Protein AF-A0A2A3YQC3-F1 (afdb_monomer_lite)

Organism: Brevibacterium aurantiacum (NCBI:txid273384)

Radius of gyration: 40.82 Å; chains: 1; bounding box: 59×68×129 Å

Foldseek 3Di:
DVVLCQQLQHDPVVVVVCVVVCLQVPWDQDPVRDIDGDPVSCVSSVRDGHDNDDDPPDDDDDDDPDDDPDDPPPVVVVVVVVVVVVVVVVVVVVVVVVVVVVVVVVVVVVVVVVVVVVVVVVVDVVVPPPVVVVVVPPPDDDDDDDDDDDDDDDDDDDDDDDDDDDDDDDDDDD

pLDDT: mean 70.9, std 18.94, range [37.84, 98.06]

Sequence (174 aa):
MQQAARECGVSPATIRRRLKDGSLPNAVQGARGAWTIPVTDLIAAGLNPGQPSPPDHGQGVVTDLTHAENDHGRDYGQRSSSQVKALHDLEQKLLTEQREVEHLRTHVSTLQNNLDDVRTAMRMLEAGPRDRADRSGSDVTEHVDHNGMTVDKPARSESAAGGSFLRRLFRRSK

Secondary structure (DSSP, 8-state):
-HHHHHHTT--HHHHHHHHHTT--TT-EE-TTS-EE--HHHHHHTT--TT-PPPP-----------S--SSSHHHHHHHHHHHHHHHHHHHHHHHHHHHHHHHHHHHHHHHHHHHHHHHHHHHHHHT-TTTTTGGGSS------------------------------------

Structure (mmCIF, N/CA/C/O backbone):
data_AF-A0A2A3YQC3-F1
#
_entry.id   AF-A0A2A3YQC3-F1
#
loop_
_atom_site.group_PDB
_atom_site.id
_atom_site.type_symbol
_atom_site.label_atom_id
_atom_site.label_alt_id
_atom_site.label_comp_id
_atom_site.label_asym_id
_atom_site.label_entity_id
_atom_site.label_seq_id
_atom_site.pdbx_PDB_ins_code
_atom_site.Cartn_x
_atom_site.Cartn_y
_atom_site.Cartn_z
_atom_site.occupancy
_atom_site.B_iso_or_equiv
_atom_site.auth_seq_id
_atom_site.auth_comp_id
_atom_site.auth_asym_id
_atom_site.auth_atom_id
_atom_site.pdbx_PDB_model_num
ATOM 1 N N . MET A 1 1 ? -22.685 -13.769 19.450 1.00 72.38 1 MET A N 1
ATOM 2 C CA . MET A 1 1 ? -23.209 -12.647 20.269 1.00 72.38 1 MET A CA 1
ATOM 3 C C . MET A 1 1 ? -22.209 -12.217 21.331 1.00 72.38 1 MET A C 1
ATOM 5 O O . MET A 1 1 ? -21.836 -11.057 21.321 1.00 72.38 1 MET A O 1
ATOM 9 N N . GLN A 1 2 ? -21.765 -13.109 22.231 1.00 76.38 2 GLN A N 1
ATOM 10 C CA . GLN A 1 2 ? -20.805 -12.737 23.286 1.00 76.38 2 GLN A CA 1
ATOM 11 C C . GLN A 1 2 ? -19.477 -12.212 22.725 1.00 76.38 2 GLN A C 1
ATOM 13 O O . GLN A 1 2 ? -18.926 -11.268 23.269 1.00 76.38 2 GLN A O 1
ATOM 18 N N . GLN A 1 3 ? -18.995 -12.793 21.626 1.00 75.75 3 GLN A N 1
ATOM 19 C CA . GLN A 1 3 ? -17.785 -12.330 20.951 1.00 75.75 3 GLN A CA 1
ATOM 20 C C . GLN A 1 3 ? -17.935 -10.895 20.419 1.00 75.75 3 GLN A C 1
ATOM 22 O O . GLN A 1 3 ? -17.195 -10.020 20.844 1.00 75.75 3 GLN A O 1
ATOM 27 N N . ALA A 1 4 ? -18.969 -10.623 19.617 1.00 76.62 4 ALA A N 1
ATOM 28 C CA . ALA A 1 4 ? -19.273 -9.272 19.133 1.00 76.62 4 ALA A CA 1
ATOM 29 C C . ALA A 1 4 ? -19.461 -8.244 20.270 1.00 76.62 4 ALA A C 1
ATOM 31 O O . ALA A 1 4 ? -19.007 -7.112 20.174 1.00 76.62 4 ALA A O 1
ATOM 32 N N . ALA A 1 5 ? -20.098 -8.646 21.375 1.00 77.56 5 ALA A N 1
ATOM 33 C CA . ALA A 1 5 ? -20.254 -7.807 22.563 1.00 77.56 5 ALA A CA 1
ATOM 34 C C . ALA A 1 5 ? -18.894 -7.409 23.170 1.00 77.56 5 ALA A C 1
ATOM 36 O O . ALA A 1 5 ? -18.665 -6.237 23.456 1.00 77.56 5 ALA A O 1
ATOM 37 N N . ARG A 1 6 ? -17.969 -8.371 23.299 1.00 72.88 6 ARG A N 1
ATOM 38 C CA . ARG A 1 6 ? -16.602 -8.131 23.789 1.00 72.88 6 ARG A CA 1
ATOM 39 C C . ARG A 1 6 ? -15.803 -7.243 22.839 1.00 72.88 6 ARG A C 1
ATOM 41 O O . ARG A 1 6 ? -15.145 -6.319 23.295 1.00 72.88 6 ARG A O 1
ATOM 48 N N . GLU A 1 7 ? -15.882 -7.507 21.539 1.00 72.12 7 GLU A N 1
ATOM 49 C CA . GLU A 1 7 ? -15.137 -6.761 20.519 1.00 72.12 7 GLU A CA 1
ATOM 50 C C . GLU A 1 7 ? -15.586 -5.297 20.426 1.00 72.12 7 GLU A C 1
ATOM 52 O O . GLU A 1 7 ? -14.754 -4.415 20.226 1.00 72.12 7 GLU A O 1
ATOM 57 N N . CYS A 1 8 ? -16.880 -5.029 20.612 1.00 72.94 8 CYS A N 1
ATOM 58 C CA . CYS A 1 8 ? -17.451 -3.682 20.581 1.00 72.94 8 CYS A CA 1
ATOM 59 C C . CYS A 1 8 ? -17.515 -2.985 21.952 1.00 72.94 8 CYS A C 1
ATOM 61 O O . CYS A 1 8 ? -18.003 -1.860 22.016 1.00 72.94 8 CYS A O 1
ATOM 63 N N . GLY A 1 9 ? -17.117 -3.648 23.045 1.00 70.56 9 GLY A N 1
ATOM 64 C CA . GLY A 1 9 ? -17.207 -3.084 24.399 1.00 70.56 9 GLY A CA 1
ATOM 65 C C . GLY A 1 9 ? -18.636 -2.865 24.922 1.00 70.56 9 GLY A C 1
ATOM 66 O O . GLY A 1 9 ? -18.838 -2.095 25.852 1.00 70.56 9 GLY A O 1
ATOM 67 N N . VAL A 1 10 ? -19.646 -3.524 24.346 1.00 79.38 10 VAL A N 1
ATOM 68 C CA . VAL A 1 10 ? -21.060 -3.353 24.733 1.00 79.38 10 VAL A CA 1
ATOM 69 C C . VAL A 1 10 ? -21.622 -4.608 25.391 1.00 79.38 10 VAL A C 1
ATOM 71 O O . VAL A 1 10 ? -21.158 -5.720 25.151 1.00 79.38 10 VAL A O 1
ATOM 74 N N . SER A 1 11 ? -22.683 -4.468 26.189 1.00 79.69 11 SER A N 1
ATOM 75 C CA . SER A 1 11 ? -23.340 -5.633 26.787 1.00 79.69 11 SER A CA 1
ATOM 76 C C . SER A 1 11 ? -24.017 -6.520 25.720 1.00 79.69 11 SER A C 1
ATOM 78 O O . SER A 1 11 ? -24.539 -6.022 24.712 1.00 79.69 11 SER A O 1
ATOM 80 N N . PRO A 1 12 ? -24.110 -7.848 25.937 1.00 80.25 12 PRO A N 1
ATOM 81 C CA . PRO A 1 12 ? -24.866 -8.740 25.054 1.00 80.25 12 PRO A CA 1
ATOM 82 C C . PRO A 1 12 ? -26.346 -8.345 24.899 1.00 80.25 12 PRO A C 1
ATOM 84 O O . PRO A 1 12 ? -26.961 -8.651 23.876 1.00 80.25 12 PRO A O 1
ATOM 87 N N . ALA A 1 13 ? -26.920 -7.653 25.892 1.00 79.62 13 ALA A N 1
ATOM 88 C CA . ALA A 1 13 ? -28.278 -7.117 25.835 1.00 79.62 13 ALA A CA 1
ATOM 89 C C . ALA A 1 13 ? -28.407 -5.982 24.806 1.00 79.62 13 ALA A C 1
ATOM 91 O O . ALA A 1 13 ? -29.384 -5.954 24.060 1.00 79.62 13 ALA A O 1
ATOM 92 N N . THR A 1 14 ? -27.401 -5.109 24.695 1.00 83.06 14 THR A N 1
ATOM 93 C CA . THR A 1 14 ? -27.349 -4.053 23.672 1.00 83.06 14 THR A CA 1
ATOM 94 C C . THR A 1 14 ? -27.307 -4.642 22.265 1.00 83.06 14 THR A C 1
ATOM 96 O O . THR A 1 14 ? -28.068 -4.210 21.400 1.00 83.06 14 THR A O 1
ATOM 99 N N . ILE A 1 15 ? -26.492 -5.680 22.043 1.00 83.00 15 ILE A N 1
ATOM 100 C CA . ILE A 1 15 ? -26.456 -6.402 20.761 1.00 83.00 15 ILE A CA 1
ATOM 101 C C . ILE A 1 15 ? -27.824 -7.028 20.450 1.00 83.00 15 ILE A C 1
ATOM 103 O O . ILE A 1 15 ? -28.312 -6.937 19.328 1.00 83.00 15 ILE A O 1
ATOM 107 N N . ARG A 1 16 ? -28.483 -7.624 21.452 1.00 83.12 16 ARG A N 1
ATOM 108 C CA . ARG A 1 16 ? -29.815 -8.230 21.293 1.00 83.12 16 ARG A CA 1
ATOM 109 C C . ARG A 1 16 ? -30.898 -7.200 20.975 1.00 83.12 16 ARG A C 1
ATOM 111 O O . ARG A 1 16 ? -31.782 -7.501 20.181 1.00 83.12 16 ARG A O 1
ATOM 118 N N . ARG A 1 17 ? -30.832 -6.009 21.577 1.00 82.19 17 ARG A N 1
ATOM 119 C CA . ARG A 1 17 ? -31.736 -4.891 21.279 1.00 82.19 17 ARG A CA 1
ATOM 120 C C . ARG A 1 17 ? -31.588 -4.463 19.819 1.00 82.19 17 ARG A C 1
ATOM 122 O O . ARG A 1 17 ? -32.562 -4.512 19.088 1.00 82.19 17 ARG A O 1
ATOM 129 N N . ARG A 1 18 ? -30.357 -4.223 19.359 1.00 81.19 18 ARG A N 1
ATOM 130 C CA . ARG A 1 18 ? -30.082 -3.827 17.965 1.00 81.19 18 ARG A CA 1
ATOM 131 C C . ARG A 1 18 ? -30.480 -4.877 16.930 1.00 81.19 18 ARG A C 1
ATOM 133 O O . ARG A 1 18 ? -30.853 -4.526 15.817 1.00 81.19 18 ARG A O 1
ATOM 140 N N . LEU A 1 19 ? -30.427 -6.153 17.307 1.00 83.06 19 LEU A N 1
ATOM 141 C CA . LEU A 1 19 ? -30.911 -7.245 16.468 1.00 83.06 19 LEU A CA 1
ATOM 142 C C . LEU A 1 19 ? -32.444 -7.240 16.340 1.00 83.06 19 LEU A C 1
ATOM 144 O O . LEU A 1 19 ? -32.961 -7.513 15.264 1.00 83.06 19 LEU A O 1
ATOM 148 N N . LYS A 1 20 ? -33.171 -6.879 17.408 1.00 81.38 20 LYS A N 1
ATOM 149 C CA . LYS A 1 20 ? -34.629 -6.662 17.357 1.00 81.38 20 LYS A CA 1
ATOM 150 C C . LYS A 1 20 ? -35.004 -5.401 16.582 1.00 81.38 20 LYS A C 1
ATOM 152 O O . LYS A 1 20 ? -36.006 -5.411 15.881 1.00 81.38 20 LYS A O 1
ATOM 157 N N . ASP A 1 21 ? -34.183 -4.361 16.682 1.00 80.88 21 ASP A N 1
ATOM 158 C CA . ASP A 1 21 ? -34.375 -3.093 15.970 1.00 80.88 21 ASP A CA 1
ATOM 159 C C . ASP A 1 21 ? -34.065 -3.213 14.459 1.00 80.88 21 ASP A C 1
ATOM 161 O O . ASP A 1 21 ? -34.208 -2.244 13.721 1.00 80.88 21 ASP A O 1
ATOM 165 N N . GLY A 1 22 ? -33.620 -4.386 13.985 1.00 77.88 22 GLY A N 1
ATOM 166 C CA . GLY A 1 22 ? -33.319 -4.643 12.572 1.00 77.88 22 GLY A CA 1
ATOM 167 C C . GLY A 1 22 ? -32.002 -4.036 12.081 1.00 77.88 22 GLY A C 1
ATOM 168 O O . GLY A 1 22 ? -31.714 -4.064 10.891 1.00 77.88 22 GLY A O 1
ATOM 169 N N . SER A 1 23 ? -31.167 -3.524 12.987 1.00 78.00 23 SER A N 1
ATOM 170 C CA . SER A 1 23 ? -29.907 -2.852 12.649 1.00 78.00 23 SER A CA 1
ATOM 171 C C . SER A 1 23 ? -28.770 -3.813 12.253 1.00 78.00 23 SER A C 1
ATOM 173 O O . SER A 1 23 ? -27.666 -3.351 11.973 1.00 78.00 23 SER A O 1
ATOM 175 N N . LEU A 1 24 ? -29.005 -5.131 12.266 1.00 79.25 24 LEU A N 1
ATOM 176 C CA . LEU A 1 24 ? -28.029 -6.188 11.960 1.00 79.25 24 LEU A CA 1
ATOM 177 C C . LEU A 1 24 ? -28.645 -7.200 10.967 1.00 79.25 24 LEU A C 1
ATOM 179 O O . LEU A 1 24 ? -29.015 -8.306 11.374 1.00 79.25 24 LEU A O 1
ATOM 183 N N . PRO A 1 25 ? -28.840 -6.817 9.692 1.00 73.81 25 PRO A N 1
ATOM 184 C CA . PRO A 1 25 ? -29.602 -7.608 8.722 1.00 73.81 25 PRO A CA 1
ATOM 185 C C . PRO A 1 25 ? -28.923 -8.923 8.307 1.00 73.81 25 PRO A C 1
ATOM 187 O O . PRO A 1 25 ? -29.613 -9.864 7.928 1.00 73.81 25 PRO A O 1
ATOM 190 N N . ASN A 1 26 ? -27.596 -9.025 8.412 1.00 79.69 26 ASN A N 1
ATOM 191 C CA . ASN A 1 26 ? -26.815 -10.211 8.049 1.00 79.69 26 ASN A CA 1
ATOM 192 C C . ASN A 1 26 ? -26.438 -11.065 9.273 1.00 79.69 26 ASN A C 1
ATOM 194 O O . ASN A 1 26 ? -25.570 -11.939 9.188 1.00 79.69 26 ASN A O 1
ATOM 198 N N . ALA A 1 27 ? -27.055 -10.822 10.433 1.00 81.94 27 ALA A N 1
ATOM 199 C CA . ALA A 1 27 ? -26.841 -11.639 11.618 1.00 81.94 27 ALA A CA 1
ATOM 200 C C . ALA A 1 27 ? -27.530 -13.004 11.469 1.00 81.94 27 ALA A C 1
ATOM 202 O O . ALA A 1 27 ? -28.751 -13.095 11.352 1.00 81.94 27 ALA A O 1
ATOM 203 N N . VAL A 1 28 ? -26.747 -14.082 11.542 1.00 79.50 28 VAL A N 1
ATOM 204 C CA . VAL A 1 28 ? -27.246 -15.456 11.386 1.00 79.50 28 VAL A CA 1
ATOM 205 C C . VAL A 1 28 ? -27.191 -16.191 12.720 1.00 79.50 28 VAL A C 1
ATOM 207 O O . VAL A 1 28 ? -26.185 -16.156 13.433 1.00 79.50 28 VAL A O 1
ATOM 210 N N . GLN A 1 29 ? -28.269 -16.896 13.063 1.00 82.88 29 GLN A N 1
ATOM 211 C CA . GLN A 1 29 ? -28.290 -17.806 14.204 1.00 82.88 29 GLN A CA 1
ATOM 212 C C . GLN A 1 29 ? -27.742 -19.176 13.781 1.00 82.88 29 GLN A C 1
ATOM 214 O O . GLN A 1 29 ? -28.327 -19.867 12.954 1.00 82.88 29 GLN A O 1
ATOM 219 N N . GLY A 1 30 ? -26.601 -19.572 14.342 1.00 79.81 30 GLY A N 1
ATOM 220 C CA . GLY A 1 30 ? -26.001 -20.882 14.107 1.00 79.81 30 GLY A CA 1
ATOM 221 C C . GLY A 1 30 ? -26.712 -22.019 14.852 1.00 79.81 30 GLY A C 1
ATOM 222 O O . GLY A 1 30 ? -27.531 -21.800 15.746 1.00 79.81 30 GLY A O 1
ATOM 223 N N . ALA A 1 31 ? -26.312 -23.255 14.543 1.00 64.50 31 ALA A N 1
ATOM 224 C CA . ALA A 1 31 ? -26.969 -24.504 14.957 1.00 64.50 31 ALA A CA 1
ATOM 225 C C . ALA A 1 31 ? -27.094 -24.758 16.479 1.00 64.50 31 ALA A C 1
ATOM 227 O O . ALA A 1 31 ? -27.814 -25.658 16.893 1.00 64.50 31 ALA A O 1
ATOM 228 N N . ARG A 1 32 ? -26.410 -23.982 17.331 1.00 70.88 32 ARG A N 1
ATOM 229 C CA . ARG A 1 32 ? -26.493 -24.074 18.807 1.00 70.88 32 ARG A CA 1
ATOM 230 C C . ARG A 1 32 ? -27.127 -22.840 19.458 1.00 70.88 32 ARG A C 1
ATOM 232 O O . ARG A 1 32 ? -26.890 -22.564 20.629 1.00 70.88 32 ARG A O 1
ATOM 239 N N . GLY A 1 33 ? -27.854 -22.033 18.685 1.00 71.00 33 GLY A N 1
ATOM 240 C CA . GLY A 1 33 ? -28.389 -20.750 19.149 1.00 71.00 33 GLY A CA 1
ATOM 241 C C . GLY A 1 33 ? -27.327 -19.653 19.303 1.00 71.00 33 GLY A C 1
ATOM 242 O O . GLY A 1 33 ? -27.612 -18.577 19.832 1.00 71.00 33 GLY A O 1
ATOM 243 N N . ALA A 1 34 ? -26.103 -19.901 18.830 1.00 77.19 34 ALA A N 1
ATOM 244 C CA . ALA A 1 34 ? -25.029 -18.921 18.802 1.00 77.19 34 ALA A CA 1
ATOM 245 C C . ALA A 1 34 ? -25.222 -17.971 17.613 1.00 77.19 34 ALA A C 1
ATOM 247 O O . ALA A 1 34 ? -25.206 -18.398 16.465 1.00 77.19 34 ALA A O 1
ATOM 248 N N . TRP A 1 35 ? -25.392 -16.680 17.888 1.00 80.06 35 TRP A N 1
ATOM 249 C CA . TRP A 1 35 ? -25.471 -15.662 16.839 1.00 80.06 35 TRP A CA 1
ATOM 250 C C . TRP A 1 35 ? -24.088 -15.330 16.286 1.00 80.06 35 TRP A C 1
ATOM 252 O O . TRP A 1 35 ? -23.224 -14.876 17.048 1.00 80.06 35 TRP A O 1
ATOM 262 N N . THR A 1 36 ? -23.926 -15.483 14.980 1.00 83.44 36 THR A N 1
ATOM 263 C CA . THR A 1 36 ? -22.787 -14.999 14.203 1.00 83.44 36 THR A CA 1
ATOM 264 C C . THR A 1 36 ? -23.178 -13.654 13.609 1.00 83.44 36 THR A C 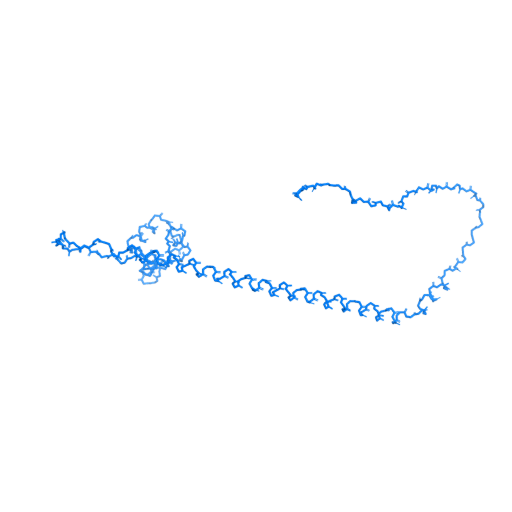1
ATOM 266 O O . THR A 1 36 ? -24.128 -13.566 12.836 1.00 83.44 36 THR A O 1
ATOM 269 N N . ILE A 1 37 ? -22.485 -12.596 14.025 1.00 84.19 37 ILE A N 1
ATOM 270 C CA . ILE A 1 37 ? -22.769 -11.225 13.593 1.00 84.19 37 ILE A CA 1
ATOM 271 C C . ILE A 1 37 ? -21.526 -10.735 12.848 1.00 84.19 37 ILE A C 1
ATOM 273 O O . ILE A 1 37 ? -20.464 -10.682 13.473 1.00 84.19 37 ILE A O 1
ATOM 277 N N . PRO A 1 38 ? -21.623 -10.424 11.545 1.00 82.00 38 PRO A N 1
ATOM 278 C CA . PRO A 1 38 ? -20.502 -9.903 10.775 1.00 82.00 38 PRO A CA 1
ATOM 279 C C . PRO A 1 38 ? -20.007 -8.554 11.306 1.00 82.00 38 PRO A C 1
ATOM 281 O O . PRO A 1 38 ? -20.794 -7.715 11.741 1.00 82.00 38 PRO A O 1
ATOM 284 N N . VAL A 1 39 ? -18.699 -8.315 11.204 1.00 78.19 39 VAL A N 1
ATOM 285 C CA . VAL A 1 39 ? -18.067 -7.040 11.594 1.00 78.19 39 VAL A CA 1
ATOM 286 C C . VAL A 1 39 ? -18.659 -5.859 10.813 1.00 78.19 39 VAL A C 1
ATOM 288 O O . VAL A 1 39 ? -18.849 -4.782 11.371 1.00 78.19 39 VAL A O 1
ATOM 291 N N . THR A 1 40 ? -19.028 -6.075 9.549 1.00 80.31 40 THR A N 1
ATOM 292 C CA . THR A 1 40 ? -19.685 -5.077 8.690 1.00 80.31 40 THR A CA 1
ATOM 293 C C . THR A 1 40 ? -20.996 -4.571 9.278 1.00 80.31 40 THR A C 1
ATOM 295 O O . THR A 1 40 ? -21.257 -3.373 9.247 1.00 80.31 40 THR A O 1
ATOM 298 N N . ASP A 1 41 ? -21.791 -5.464 9.864 1.00 80.31 41 ASP A N 1
ATOM 299 C CA . ASP A 1 41 ? -23.074 -5.120 10.473 1.00 80.31 41 ASP A CA 1
ATOM 300 C C . ASP A 1 41 ? -22.879 -4.384 11.798 1.00 80.31 41 ASP A C 1
ATOM 302 O O . ASP A 1 41 ? -23.626 -3.462 12.114 1.00 80.31 41 ASP A O 1
ATOM 306 N N . LEU A 1 42 ? -21.843 -4.748 12.560 1.00 80.81 42 LEU A N 1
ATOM 307 C CA . LEU A 1 42 ? -21.476 -4.025 13.778 1.00 80.81 42 LEU A CA 1
ATOM 308 C C . LEU A 1 42 ? -21.125 -2.570 13.446 1.00 80.81 42 LEU A C 1
ATOM 310 O O . LEU A 1 42 ? -21.677 -1.664 14.067 1.00 80.81 42 LEU A O 1
ATOM 314 N N . ILE A 1 43 ? -20.301 -2.350 12.417 1.00 80.06 43 ILE A N 1
ATOM 315 C CA . ILE A 1 43 ? -19.934 -1.009 11.940 1.00 80.06 43 ILE A CA 1
ATOM 316 C C . ILE A 1 43 ? -21.153 -0.266 11.383 1.00 80.06 43 ILE A C 1
ATOM 318 O O . ILE A 1 43 ? -21.354 0.899 11.718 1.00 80.06 43 ILE A O 1
ATOM 322 N N . ALA A 1 44 ? -21.999 -0.929 10.588 1.00 77.69 44 ALA A N 1
ATOM 323 C CA . ALA A 1 44 ? -23.217 -0.331 10.035 1.00 77.69 44 ALA A CA 1
ATOM 324 C C . ALA A 1 44 ? -24.202 0.102 11.131 1.00 77.69 44 ALA A C 1
ATOM 326 O O . ALA A 1 44 ? -24.841 1.145 11.021 1.00 77.69 44 ALA A O 1
ATOM 327 N N . ALA A 1 45 ? -24.275 -0.653 12.229 1.00 73.69 45 ALA A N 1
ATOM 328 C CA . ALA A 1 45 ? -25.038 -0.270 13.408 1.00 73.69 45 ALA A CA 1
ATOM 329 C C . ALA A 1 45 ? -24.383 0.885 14.195 1.00 73.69 45 ALA A C 1
ATOM 331 O O . ALA A 1 45 ? -24.976 1.396 15.144 1.00 73.69 45 ALA A O 1
ATOM 332 N N . GLY A 1 46 ? -23.154 1.290 13.872 1.00 75.62 46 GLY A N 1
ATOM 333 C CA . GLY A 1 46 ? -22.382 2.275 14.630 1.00 75.62 46 GLY A CA 1
ATOM 334 C C . GLY A 1 46 ? -21.767 1.708 15.913 1.00 75.62 46 GLY A C 1
ATOM 335 O O . GLY A 1 46 ? -21.561 2.442 16.876 1.00 75.62 46 GLY A O 1
ATOM 336 N N . LEU A 1 47 ? -21.536 0.393 15.975 1.00 78.44 47 LEU A N 1
ATOM 337 C CA . LEU A 1 47 ? -20.653 -0.220 16.968 1.00 78.44 47 LEU A CA 1
ATOM 338 C C . LEU A 1 47 ? -19.232 -0.220 16.418 1.00 78.44 47 LEU A C 1
ATOM 340 O O . LEU A 1 47 ? -19.028 -0.466 15.233 1.00 78.44 47 LEU A O 1
ATOM 344 N N . ASN A 1 48 ? -18.252 0.018 17.285 1.00 73.75 48 ASN A N 1
ATOM 345 C CA . ASN A 1 48 ? -16.858 0.116 16.874 1.00 73.75 48 ASN A CA 1
ATOM 346 C C . ASN A 1 48 ? -16.059 -1.093 17.399 1.00 73.75 48 ASN A C 1
ATOM 348 O O . ASN A 1 48 ? -15.527 -1.039 18.510 1.00 73.75 48 ASN A O 1
ATOM 352 N N . PRO A 1 49 ? -16.035 -2.223 16.665 1.00 67.50 49 PRO A N 1
ATOM 353 C CA . PRO A 1 49 ? -15.248 -3.387 17.053 1.00 67.50 49 PRO A CA 1
ATOM 354 C C . PRO A 1 49 ? -13.753 -3.038 17.037 1.00 67.50 49 PRO A C 1
ATOM 356 O O . PRO A 1 49 ? -13.235 -2.563 16.031 1.00 67.50 49 PRO 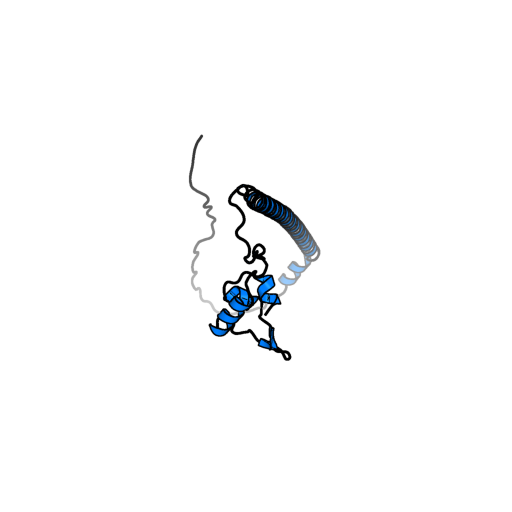A O 1
ATOM 359 N N . GLY A 1 50 ? -13.059 -3.254 18.157 1.00 64.00 50 GLY A N 1
ATOM 360 C CA . GLY A 1 50 ? -11.625 -2.960 18.306 1.00 64.00 50 GLY A CA 1
ATOM 361 C C . GLY A 1 50 ? -11.289 -1.829 19.283 1.00 64.00 50 GLY A C 1
ATOM 362 O O . GLY A 1 50 ? -10.119 -1.651 19.621 1.00 64.00 50 GLY A O 1
ATOM 363 N N . GLN A 1 51 ? -12.288 -1.109 19.802 1.00 60.28 51 GLN A N 1
ATOM 364 C CA . GLN A 1 51 ? -12.133 -0.303 21.014 1.00 60.28 51 GLN A CA 1
ATOM 365 C C . GLN A 1 51 ? -12.881 -0.982 22.167 1.00 60.28 51 GLN A C 1
ATOM 367 O O . GLN A 1 51 ? -14.071 -0.719 22.346 1.00 60.28 51 GLN A O 1
ATOM 372 N N . PRO A 1 52 ? -12.235 -1.866 22.952 1.00 56.19 52 PRO A N 1
ATOM 373 C CA . PRO A 1 52 ? -12.855 -2.341 24.179 1.00 56.19 52 PRO A CA 1
ATOM 374 C C . PRO A 1 52 ? -13.117 -1.126 25.074 1.00 56.19 52 PRO A C 1
ATOM 376 O O . PRO A 1 52 ? -12.197 -0.372 25.397 1.00 56.19 52 PRO A O 1
ATOM 379 N N . SER A 1 53 ? -14.381 -0.904 25.435 1.00 52.88 53 SER A N 1
ATOM 380 C CA . SER A 1 53 ? -14.733 0.061 26.473 1.00 52.88 53 SER A CA 1
ATOM 381 C C . SER A 1 53 ? -14.000 -0.308 27.774 1.00 52.88 53 SER A C 1
ATOM 383 O O . SER A 1 53 ? -13.789 -1.502 28.020 1.00 52.88 53 SER A O 1
ATOM 385 N N . PRO A 1 54 ? -13.595 0.678 28.600 1.00 52.81 54 PRO A N 1
ATOM 386 C CA . PRO A 1 54 ? -13.014 0.410 29.914 1.00 52.81 54 PRO A CA 1
ATOM 387 C C . PRO A 1 54 ? -13.915 -0.552 30.706 1.00 52.81 54 PRO A C 1
ATOM 389 O O . PRO A 1 54 ? -15.138 -0.469 30.559 1.00 52.81 54 PRO A O 1
ATOM 392 N N . PRO A 1 55 ? -13.353 -1.484 31.497 1.00 53.97 55 PRO A N 1
ATOM 393 C CA . PRO A 1 55 ? -14.142 -2.488 32.199 1.00 53.97 55 PRO A CA 1
ATOM 394 C C . PRO A 1 55 ? -15.197 -1.824 33.091 1.00 53.97 55 PRO A C 1
ATOM 396 O O . PRO A 1 55 ? -14.881 -1.030 33.973 1.00 53.97 55 PRO A O 1
ATOM 399 N N . ASP A 1 56 ? -16.459 -2.163 32.835 1.00 48.72 56 ASP A N 1
ATOM 400 C CA . ASP A 1 56 ? -17.616 -1.733 33.614 1.00 48.72 56 ASP A CA 1
ATOM 401 C C . ASP A 1 56 ? -17.590 -2.453 34.971 1.00 48.72 56 ASP A C 1
ATOM 403 O O . ASP A 1 56 ? -17.948 -3.630 35.087 1.00 48.72 56 ASP A O 1
ATOM 407 N N . HIS A 1 57 ? -17.086 -1.771 36.001 1.00 44.06 57 HIS A N 1
ATOM 408 C CA . HIS A 1 57 ? -17.206 -2.218 37.383 1.00 44.06 57 HIS A CA 1
ATOM 409 C C . HIS A 1 57 ? -18.663 -2.060 37.828 1.00 44.06 57 HIS A C 1
ATOM 411 O O . HIS A 1 57 ? -19.067 -1.049 38.402 1.00 44.06 57 HIS A O 1
ATOM 417 N N . GLY A 1 58 ? -19.459 -3.091 37.551 1.00 44.75 58 GLY A N 1
ATOM 418 C CA . GLY A 1 58 ? -20.812 -3.227 38.067 1.00 44.75 58 GLY A CA 1
ATOM 419 C C . GLY A 1 58 ? -20.839 -3.203 39.599 1.00 44.75 58 GLY A C 1
ATOM 420 O O . GLY A 1 58 ? -20.426 -4.157 40.246 1.00 44.75 58 GLY A O 1
ATOM 421 N N . GLN A 1 59 ? -21.334 -2.088 40.136 1.00 49.25 59 GLN A N 1
ATOM 422 C CA . GLN A 1 59 ? -22.243 -1.950 41.282 1.00 49.25 59 GLN A CA 1
ATOM 423 C C . GLN A 1 59 ? -22.057 -2.888 42.491 1.00 49.25 59 GLN A C 1
ATOM 425 O O . GLN A 1 59 ? -22.479 -4.043 42.472 1.00 49.25 59 GLN A O 1
ATOM 430 N N . GLY A 1 60 ? -21.639 -2.302 43.620 1.00 42.88 60 GLY A N 1
ATOM 431 C CA . GLY A 1 60 ? -22.023 -2.791 44.946 1.00 42.88 60 GLY A CA 1
ATOM 432 C C . GLY A 1 60 ? -21.028 -2.484 46.059 1.00 42.88 60 GLY A C 1
ATOM 433 O O . GLY A 1 60 ? -20.195 -3.327 46.357 1.00 42.88 60 GLY A O 1
ATOM 434 N N . VAL A 1 61 ? -21.151 -1.304 46.677 1.00 41.53 61 VAL A N 1
ATOM 435 C CA . VAL A 1 61 ? -21.111 -1.035 48.132 1.00 41.53 61 VAL A CA 1
ATOM 436 C C . VAL A 1 61 ? -20.846 0.459 48.335 1.00 41.53 61 VAL A C 1
ATOM 438 O O . VAL A 1 61 ? -19.885 1.031 47.832 1.00 41.53 61 VAL A O 1
ATOM 441 N N . VAL A 1 62 ? -21.756 1.092 49.068 1.00 50.00 62 VAL A N 1
ATOM 442 C CA . VAL A 1 62 ? -21.605 2.429 49.633 1.00 50.00 62 VAL A CA 1
ATOM 443 C C . VAL A 1 62 ? -20.477 2.411 50.665 1.00 50.00 62 VAL A C 1
ATOM 445 O O . VAL A 1 62 ? -20.703 2.118 51.833 1.00 50.00 62 VAL A O 1
ATOM 448 N N . THR A 1 63 ? -19.255 2.717 50.248 1.00 46.44 63 THR A N 1
ATOM 449 C CA . THR A 1 63 ? -18.184 3.095 51.175 1.00 46.44 63 THR A CA 1
ATOM 450 C C . THR A 1 63 ? -17.509 4.356 50.677 1.00 46.44 63 THR A C 1
ATOM 452 O O . THR A 1 63 ? -16.780 4.340 49.694 1.00 46.44 63 THR A O 1
ATOM 455 N N . ASP A 1 64 ? -17.812 5.415 51.417 1.00 39.91 64 ASP A N 1
ATOM 456 C CA . ASP A 1 64 ? -16.892 6.458 51.845 1.00 39.91 64 ASP A CA 1
ATOM 457 C C . ASP A 1 64 ? -16.266 7.361 50.769 1.00 39.91 64 ASP A C 1
ATOM 459 O O . ASP A 1 64 ? -15.364 7.009 50.012 1.00 39.91 64 ASP A O 1
ATOM 463 N N . LEU A 1 65 ? -16.769 8.592 50.753 1.00 51.28 65 LEU A N 1
ATOM 464 C CA . LEU A 1 65 ? -16.360 9.699 49.903 1.00 51.28 65 LEU A CA 1
ATOM 465 C C . LEU A 1 65 ? -15.065 10.323 50.435 1.00 51.28 65 LEU A C 1
ATOM 467 O O . LEU A 1 65 ? -15.085 11.459 50.895 1.00 51.28 65 LEU A O 1
ATOM 471 N N . THR A 1 66 ? -13.933 9.625 50.365 1.00 55.81 66 THR A N 1
ATOM 472 C CA . THR A 1 66 ? -12.625 10.286 50.482 1.00 55.81 66 THR A CA 1
ATOM 473 C C . THR A 1 66 ? -11.580 9.614 49.581 1.00 55.81 66 THR A C 1
ATOM 475 O O . THR A 1 66 ? -11.321 8.422 49.677 1.00 55.81 66 THR A O 1
ATOM 478 N N . HIS A 1 67 ? -10.956 10.414 48.709 1.00 50.75 67 HIS A N 1
ATOM 479 C CA . HIS A 1 67 ? -9.750 10.102 47.921 1.00 50.75 67 HIS A CA 1
ATOM 480 C C . HIS A 1 67 ? -9.835 9.083 46.764 1.00 50.75 67 HIS A C 1
ATOM 482 O O . HIS A 1 67 ? -9.263 8.000 46.840 1.00 50.75 67 HIS A O 1
ATOM 488 N N . ALA A 1 68 ? -10.375 9.489 45.607 1.00 48.31 68 ALA A N 1
ATOM 489 C CA . ALA A 1 68 ? -10.023 8.850 44.325 1.00 48.31 68 ALA A CA 1
ATOM 490 C C . ALA A 1 68 ? -10.200 9.773 43.100 1.00 48.31 68 ALA A C 1
ATOM 492 O O . ALA A 1 68 ? -10.669 9.344 42.051 1.00 48.31 68 ALA A O 1
ATOM 493 N N . GLU A 1 69 ? -9.840 11.051 43.200 1.00 50.81 69 GLU A N 1
ATOM 494 C CA . GLU A 1 69 ? -9.880 11.964 42.053 1.00 50.81 69 GLU A CA 1
ATOM 495 C C . GLU A 1 69 ? -8.441 12.341 41.681 1.00 50.81 69 GLU A C 1
ATOM 497 O O . GLU A 1 69 ? -7.711 12.859 42.525 1.00 50.81 69 GLU A O 1
ATOM 502 N N . ASN A 1 70 ? -8.048 12.060 40.426 1.00 53.97 70 ASN A N 1
ATOM 503 C CA . ASN A 1 70 ? -6.857 12.558 39.698 1.00 53.97 70 ASN A CA 1
ATOM 504 C C . ASN A 1 70 ? -5.777 11.556 39.224 1.00 53.97 70 ASN A C 1
ATOM 506 O O . ASN A 1 70 ? -4.655 11.995 38.975 1.00 53.97 70 ASN A O 1
ATOM 510 N N . ASP A 1 71 ? -6.075 10.271 38.981 1.00 53.75 71 ASP A N 1
ATOM 511 C CA . ASP A 1 71 ? -5.076 9.364 38.354 1.00 53.75 71 ASP A CA 1
ATOM 512 C C . ASP A 1 71 ? -5.391 8.906 36.912 1.00 53.75 71 ASP A C 1
ATOM 514 O O . ASP A 1 71 ? -4.537 8.359 36.227 1.00 53.75 71 ASP A O 1
ATOM 518 N N . HIS A 1 72 ? -6.587 9.176 36.375 1.00 58.41 72 HIS A N 1
ATOM 519 C CA . HIS A 1 72 ? -6.991 8.651 35.053 1.00 58.41 72 HIS A CA 1
ATOM 520 C C . HIS A 1 72 ? -6.820 9.641 33.880 1.00 58.41 72 HIS A C 1
ATOM 522 O O . HIS A 1 72 ? -7.075 9.291 32.732 1.00 58.41 72 HIS A O 1
ATOM 528 N N . GLY A 1 73 ? -6.369 10.877 34.126 1.00 56.34 73 GLY A N 1
ATOM 529 C CA . GLY A 1 73 ? -6.201 11.900 33.078 1.00 56.34 73 GLY A CA 1
ATOM 530 C C . GLY A 1 73 ? -4.889 11.814 32.284 1.00 56.34 73 GLY A C 1
ATOM 531 O O . GLY A 1 73 ? -4.815 12.317 31.163 1.00 56.34 73 GLY A O 1
ATOM 532 N N . ARG A 1 74 ? -3.844 11.175 32.833 1.00 60.62 74 ARG A N 1
ATOM 533 C CA . ARG A 1 74 ? -2.517 11.103 32.185 1.00 60.62 74 ARG A CA 1
ATOM 534 C C . ARG A 1 74 ? -2.435 10.041 31.086 1.00 60.62 74 ARG A C 1
ATOM 536 O O . ARG A 1 74 ? -1.739 10.254 30.095 1.00 60.62 74 ARG A O 1
ATOM 543 N N . ASP A 1 75 ? -3.173 8.943 31.226 1.00 61.81 75 ASP A N 1
ATOM 544 C CA . ASP A 1 75 ? -3.108 7.800 30.306 1.00 61.81 75 ASP A CA 1
ATOM 545 C C . ASP A 1 75 ? -3.632 8.145 28.896 1.00 61.81 75 ASP A C 1
ATOM 547 O O . ASP A 1 75 ? -2.982 7.874 27.884 1.00 61.81 75 ASP A O 1
ATOM 551 N N . TYR A 1 76 ? -4.743 8.884 28.806 1.00 65.75 76 TYR A N 1
ATOM 552 C CA . TYR A 1 76 ? -5.314 9.300 27.517 1.00 65.75 76 TYR A CA 1
ATOM 553 C C . TYR A 1 76 ? -4.421 10.286 26.747 1.00 65.75 76 TYR A C 1
ATOM 555 O O . TYR A 1 76 ? -4.269 10.167 25.528 1.00 65.75 76 TYR A O 1
ATOM 563 N N . GLY A 1 77 ? -3.787 11.239 27.438 1.00 72.00 77 GLY A N 1
ATOM 564 C CA . GLY A 1 77 ? -2.853 12.182 26.811 1.00 72.00 77 GLY A CA 1
ATOM 565 C C . GLY A 1 77 ? -1.573 11.499 26.315 1.00 72.00 77 GLY A C 1
ATOM 566 O O . GLY A 1 77 ? -1.067 11.801 25.228 1.00 72.00 77 GLY A O 1
ATOM 567 N N . GLN A 1 78 ? -1.076 10.517 27.067 1.00 75.12 78 GLN A N 1
ATOM 568 C CA . GLN A 1 78 ? 0.106 9.744 26.691 1.00 75.12 78 GLN A CA 1
ATOM 569 C C . GLN A 1 78 ? -0.170 8.805 25.505 1.00 75.12 78 GLN A C 1
ATOM 571 O O . GLN A 1 78 ? 0.642 8.700 24.580 1.00 75.12 78 GLN A O 1
ATOM 576 N N . ARG A 1 79 ? -1.355 8.187 25.457 1.00 77.31 79 ARG A N 1
ATOM 577 C CA . ARG A 1 79 ? -1.785 7.373 24.315 1.00 77.31 79 ARG A CA 1
ATOM 578 C C . ARG A 1 79 ? -2.006 8.205 23.049 1.00 77.31 79 ARG A C 1
ATOM 580 O O . ARG A 1 79 ? -1.552 7.817 21.979 1.00 77.31 79 ARG A O 1
ATOM 587 N N . SER A 1 80 ? -2.621 9.380 23.167 1.00 82.38 80 SER A N 1
ATOM 588 C CA . SER A 1 80 ? -2.807 10.284 22.024 1.00 82.38 80 SER A CA 1
ATOM 589 C C . SER A 1 80 ? -1.465 10.776 21.462 1.00 82.38 80 SER A C 1
ATOM 591 O O . SER A 1 80 ? -1.221 10.706 20.260 1.00 82.38 80 SER A O 1
ATOM 593 N N . SER A 1 81 ? -0.529 11.177 22.330 1.00 84.19 81 SER A N 1
ATOM 594 C CA . SER A 1 81 ? 0.796 11.639 21.889 1.00 84.19 81 SER A CA 1
ATOM 595 C C . SER A 1 81 ? 1.662 10.531 21.277 1.00 84.19 81 SER A C 1
ATOM 597 O O . SER A 1 81 ? 2.380 10.785 20.311 1.00 84.19 81 SER A O 1
ATOM 599 N N . SER A 1 82 ? 1.592 9.298 21.789 1.00 88.81 82 SER A N 1
ATOM 600 C CA . SER A 1 82 ? 2.273 8.148 21.173 1.00 88.81 82 SER A CA 1
ATOM 601 C C . SER A 1 82 ? 1.669 7.781 19.818 1.00 88.81 82 SER A C 1
ATOM 603 O O . SER A 1 82 ? 2.412 7.475 18.886 1.00 88.81 82 SER A O 1
ATOM 605 N N . GLN A 1 83 ? 0.349 7.899 19.667 1.00 90.00 83 GLN A N 1
ATOM 606 C CA . GLN A 1 83 ? -0.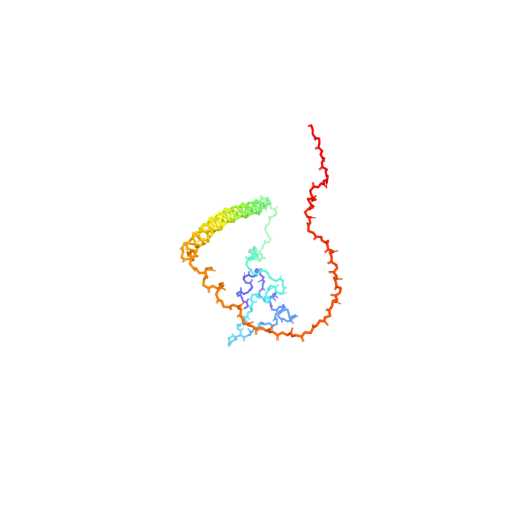323 7.672 18.393 1.00 90.00 83 GLN A CA 1
ATOM 607 C C . GLN A 1 83 ? 0.060 8.718 17.337 1.00 90.00 83 GLN A C 1
ATOM 609 O O . GLN A 1 83 ? 0.324 8.354 16.194 1.00 90.00 83 GLN A O 1
ATOM 614 N N . VAL A 1 84 ? 0.182 9.994 17.715 1.00 93.56 84 VAL A N 1
ATOM 615 C CA . VAL A 1 84 ? 0.661 11.057 16.811 1.00 93.56 84 VAL A CA 1
ATOM 616 C C . VAL A 1 84 ? 2.104 10.806 16.359 1.00 93.56 84 VAL A C 1
ATOM 618 O O . VAL A 1 84 ? 2.407 10.964 15.180 1.00 93.56 84 VAL A O 1
ATOM 621 N N . LYS A 1 85 ? 2.988 10.359 17.262 1.00 93.12 85 LYS A N 1
ATOM 622 C CA . LYS A 1 85 ? 4.370 9.991 16.904 1.00 93.12 85 LYS A CA 1
ATOM 623 C C . LYS A 1 85 ? 4.407 8.825 15.919 1.00 93.12 85 LYS A C 1
ATOM 625 O O . LYS A 1 85 ? 5.077 8.916 14.901 1.00 93.12 85 LYS A O 1
ATOM 630 N N . ALA A 1 86 ? 3.630 7.775 16.185 1.00 94.06 86 ALA A N 1
ATOM 631 C CA . ALA A 1 86 ? 3.551 6.620 15.299 1.00 94.06 86 ALA A CA 1
ATOM 632 C C . ALA A 1 86 ? 3.045 6.995 13.897 1.00 94.06 86 ALA A C 1
ATOM 634 O O . ALA A 1 86 ? 3.577 6.488 12.915 1.00 94.06 86 ALA A O 1
ATOM 635 N N . LEU A 1 87 ? 2.057 7.895 13.793 1.00 95.94 87 LEU A N 1
ATOM 636 C CA . LEU A 1 87 ? 1.592 8.419 12.504 1.00 95.94 87 LEU A CA 1
ATOM 637 C C . LEU A 1 87 ? 2.691 9.199 11.782 1.00 95.94 87 LEU A C 1
ATOM 639 O O . LEU A 1 87 ? 2.932 8.949 10.605 1.00 95.94 87 LEU A O 1
ATOM 643 N N . HIS A 1 88 ? 3.395 10.080 12.494 1.00 97.00 88 HIS A N 1
ATOM 644 C CA . HIS A 1 88 ? 4.487 10.857 11.920 1.00 97.00 88 HIS A CA 1
ATOM 645 C C . HIS A 1 88 ? 5.625 9.968 11.398 1.00 97.00 88 HIS A C 1
ATOM 647 O O . HIS A 1 88 ? 6.101 10.164 10.282 1.00 97.00 88 HIS A O 1
ATOM 653 N N . ASP A 1 89 ? 6.022 8.946 12.157 1.00 95.69 89 ASP A N 1
ATOM 654 C CA . ASP A 1 89 ? 7.047 7.987 11.732 1.00 95.69 89 ASP A CA 1
ATOM 655 C C . ASP A 1 89 ? 6.612 7.217 10.473 1.00 95.69 89 ASP A C 1
ATOM 657 O O . ASP A 1 89 ? 7.426 6.909 9.599 1.00 95.69 89 ASP A O 1
ATOM 661 N N . LEU A 1 90 ? 5.319 6.899 10.361 1.00 95.75 90 LEU A N 1
ATOM 662 C CA . LEU A 1 90 ? 4.751 6.190 9.214 1.00 95.75 90 LEU A CA 1
ATOM 663 C C . LEU A 1 90 ? 4.697 7.083 7.969 1.00 95.75 90 LEU A C 1
ATOM 665 O O . LEU A 1 90 ? 5.063 6.637 6.883 1.00 95.75 90 LEU A O 1
ATOM 669 N N . GLU A 1 91 ? 4.317 8.351 8.131 1.00 96.75 91 GLU A N 1
ATOM 670 C CA . GLU A 1 91 ? 4.384 9.368 7.077 1.00 96.75 91 GLU A CA 1
ATOM 671 C C . GLU A 1 91 ? 5.821 9.567 6.583 1.00 96.75 91 GLU A C 1
ATOM 673 O O . GLU A 1 91 ? 6.060 9.603 5.375 1.00 96.75 91 GLU A O 1
ATOM 678 N N . GLN A 1 92 ? 6.794 9.630 7.496 1.00 96.25 92 GLN A N 1
ATOM 679 C CA . GLN A 1 92 ? 8.206 9.736 7.134 1.00 96.25 92 GLN A CA 1
ATOM 680 C C . GLN A 1 92 ? 8.679 8.531 6.316 1.00 96.25 92 GLN A C 1
ATOM 682 O O . GLN A 1 92 ? 9.320 8.718 5.283 1.00 96.25 92 GLN A O 1
ATOM 687 N N . LYS A 1 93 ? 8.329 7.307 6.730 1.00 95.75 93 LYS A N 1
ATOM 688 C CA . LYS A 1 93 ? 8.662 6.083 5.980 1.00 95.75 93 LYS A CA 1
ATOM 689 C C . LYS A 1 93 ? 8.041 6.071 4.587 1.00 95.75 93 LYS A C 1
ATOM 691 O O . LYS A 1 93 ? 8.689 5.687 3.618 1.00 95.75 93 LYS A O 1
ATOM 696 N N . LEU A 1 94 ? 6.794 6.519 4.472 1.00 95.94 94 LEU A N 1
ATOM 697 C CA . LEU A 1 94 ? 6.113 6.616 3.187 1.00 95.94 94 LEU A CA 1
ATOM 698 C C . LEU A 1 94 ? 6.822 7.625 2.274 1.00 95.94 94 LEU A C 1
ATOM 700 O O . LEU A 1 94 ? 7.049 7.335 1.102 1.00 95.94 94 LEU A O 1
ATOM 704 N N . LEU A 1 95 ? 7.238 8.774 2.811 1.00 96.44 95 LEU A N 1
ATOM 705 C CA . LEU A 1 95 ? 8.004 9.768 2.060 1.00 96.44 95 LEU A CA 1
ATOM 706 C C . LEU A 1 95 ? 9.364 9.237 1.595 1.00 96.44 95 LEU A C 1
ATOM 708 O O . LEU A 1 95 ? 9.779 9.544 0.478 1.00 96.44 95 LEU A O 1
ATOM 712 N N . THR A 1 96 ? 10.073 8.461 2.420 1.00 95.50 96 THR A N 1
ATOM 713 C CA . THR A 1 96 ? 11.356 7.869 2.010 1.00 95.50 96 THR A CA 1
ATOM 714 C C . THR A 1 96 ? 11.170 6.852 0.891 1.00 95.50 96 THR A C 1
ATOM 716 O O . THR A 1 96 ? 11.878 6.927 -0.109 1.00 95.50 96 THR A O 1
ATOM 719 N N . GLU A 1 97 ? 10.165 5.985 1.007 1.00 93.00 97 GLU A N 1
ATOM 720 C CA . GLU A 1 97 ? 9.812 5.001 -0.025 1.00 93.00 97 GLU A CA 1
ATOM 721 C C . GLU A 1 97 ? 9.393 5.673 -1.336 1.00 93.00 97 GLU A C 1
ATOM 723 O O . GLU A 1 97 ? 9.855 5.313 -2.417 1.00 93.00 97 GLU A O 1
ATOM 728 N N . GLN A 1 98 ? 8.561 6.716 -1.267 1.00 95.44 98 GLN A N 1
ATOM 729 C CA . GLN A 1 98 ? 8.149 7.465 -2.456 1.00 95.44 98 GLN A CA 1
ATOM 730 C C . GLN A 1 98 ? 9.338 8.084 -3.192 1.00 95.44 98 GLN A C 1
ATOM 732 O O . GLN A 1 98 ? 9.395 8.013 -4.421 1.00 95.44 98 GLN A O 1
ATOM 737 N N . ARG A 1 99 ? 10.296 8.659 -2.455 1.00 96.25 99 ARG A N 1
ATOM 738 C CA . ARG A 1 99 ? 11.525 9.211 -3.042 1.00 96.25 99 ARG A CA 1
ATOM 739 C C . ARG A 1 99 ? 12.369 8.131 -3.707 1.00 96.25 99 ARG A C 1
ATOM 741 O O . ARG A 1 99 ? 12.909 8.373 -4.783 1.00 96.25 99 ARG A O 1
ATOM 748 N N . GLU A 1 100 ? 12.477 6.953 -3.098 1.00 95.25 100 GLU A N 1
ATOM 749 C CA . GLU A 1 100 ? 13.206 5.828 -3.686 1.00 95.25 100 GLU A CA 1
ATOM 750 C C . GLU A 1 100 ? 12.549 5.361 -4.988 1.00 95.25 100 GLU A C 1
ATOM 752 O O . GLU A 1 100 ? 13.217 5.249 -6.017 1.00 95.25 100 GLU A O 1
ATOM 757 N N . VAL A 1 101 ? 11.225 5.189 -4.989 1.00 96.06 101 VAL A N 1
ATOM 758 C CA . VAL A 1 101 ? 10.468 4.819 -6.192 1.00 96.06 101 VAL A CA 1
ATOM 759 C C . VAL A 1 101 ? 10.636 5.860 -7.299 1.00 96.06 101 VAL A C 1
ATOM 761 O O . VAL A 1 101 ? 10.821 5.501 -8.462 1.00 96.06 101 VAL A O 1
ATOM 764 N N . GLU A 1 102 ? 10.582 7.150 -6.972 1.00 96.12 102 GLU A N 1
ATOM 765 C CA . GLU A 1 102 ? 10.788 8.228 -7.942 1.00 96.12 102 GLU A CA 1
ATOM 766 C C . GLU A 1 102 ? 12.215 8.223 -8.513 1.00 96.12 102 GLU A C 1
ATOM 768 O O . GLU A 1 102 ? 12.408 8.344 -9.729 1.00 96.12 102 GLU A O 1
ATOM 773 N N . HIS A 1 103 ? 13.215 8.010 -7.657 1.00 96.31 103 HIS A N 1
ATOM 774 C CA . HIS A 1 103 ? 14.606 7.896 -8.075 1.00 96.31 103 HIS A CA 1
ATOM 775 C C . HIS A 1 103 ? 14.814 6.709 -9.025 1.00 96.31 103 HIS A C 1
ATOM 777 O O . HIS A 1 103 ? 15.383 6.873 -10.108 1.00 96.31 103 HIS A O 1
ATOM 783 N N . LEU A 1 104 ? 14.276 5.536 -8.676 1.00 95.88 104 LEU A N 1
ATOM 784 C CA . LEU A 1 104 ? 14.331 4.340 -9.516 1.00 95.88 104 LEU A CA 1
ATOM 785 C C . LEU A 1 104 ? 13.625 4.557 -10.858 1.00 95.88 104 LEU A C 1
ATOM 787 O O . LEU A 1 104 ? 14.166 4.188 -11.899 1.00 95.88 104 LEU A O 1
ATOM 791 N N . ARG A 1 105 ? 12.457 5.212 -10.871 1.00 97.12 105 ARG A N 1
ATOM 792 C CA . ARG A 1 105 ? 11.747 5.564 -12.115 1.00 97.12 105 ARG A CA 1
ATOM 793 C C . ARG A 1 105 ? 12.582 6.468 -13.017 1.00 97.12 105 ARG A C 1
ATOM 795 O O . ARG A 1 105 ? 12.652 6.226 -14.220 1.00 97.12 105 ARG A O 1
ATOM 802 N N . THR A 1 106 ? 13.246 7.468 -12.443 1.00 96.88 106 THR A N 1
ATOM 803 C CA . THR A 1 106 ? 14.139 8.372 -13.185 1.00 96.88 106 THR A CA 1
ATOM 804 C C . THR A 1 106 ? 15.327 7.612 -13.779 1.00 96.88 106 THR A C 1
ATOM 806 O O . THR A 1 106 ? 15.701 7.832 -14.935 1.00 96.88 106 THR A O 1
ATOM 809 N N . HIS A 1 107 ? 15.891 6.669 -13.020 1.00 96.75 107 HIS A N 1
ATOM 810 C CA . HIS A 1 107 ? 16.997 5.839 -13.486 1.00 96.75 107 HIS A CA 1
ATOM 811 C C . HIS A 1 107 ? 16.573 4.915 -14.635 1.00 96.75 107 HIS A C 1
ATOM 813 O O . HIS A 1 107 ? 17.232 4.877 -15.673 1.00 96.75 107 HIS A O 1
ATOM 819 N N . VAL A 1 108 ? 15.428 4.238 -14.499 1.00 97.50 108 VAL A N 1
ATOM 820 C CA . VAL A 1 108 ? 14.856 3.392 -15.558 1.00 97.50 108 VAL A CA 1
ATOM 821 C C . VAL A 1 108 ? 14.573 4.208 -16.816 1.00 97.50 108 VAL A C 1
ATOM 823 O O . VAL A 1 108 ? 14.944 3.778 -17.904 1.00 97.50 108 VAL A O 1
ATOM 826 N N . SER A 1 109 ? 13.982 5.397 -16.678 1.00 96.94 109 SER A N 1
ATOM 827 C CA . SER A 1 109 ? 13.722 6.279 -17.819 1.00 96.94 109 SER A CA 1
ATOM 828 C C . SER A 1 109 ? 15.013 6.675 -18.539 1.00 96.94 109 SER A C 1
ATOM 830 O O . SER A 1 109 ? 15.071 6.624 -19.764 1.00 96.94 109 SER A O 1
ATOM 832 N N . THR A 1 110 ? 16.071 7.002 -17.792 1.00 97.12 110 THR A N 1
ATOM 833 C CA . THR A 1 110 ? 17.387 7.309 -18.374 1.00 97.12 110 THR A CA 1
ATOM 834 C C . THR A 1 110 ? 17.945 6.121 -19.159 1.00 97.12 110 THR A C 1
ATOM 836 O O . THR A 1 110 ? 18.401 6.283 -20.288 1.00 97.12 110 THR A O 1
ATOM 839 N N . LEU A 1 111 ? 17.883 4.914 -18.588 1.00 97.31 111 LEU A N 1
ATOM 840 C CA . LEU A 1 111 ? 18.355 3.700 -19.258 1.00 97.31 111 LEU A CA 1
ATOM 841 C C . LEU A 1 111 ? 17.547 3.379 -20.521 1.00 97.31 111 LEU A C 1
ATOM 843 O O . LEU A 1 111 ? 18.134 2.961 -21.516 1.00 97.31 111 LEU A O 1
ATOM 847 N N . GLN A 1 112 ? 16.229 3.590 -20.495 1.00 97.38 112 GLN A N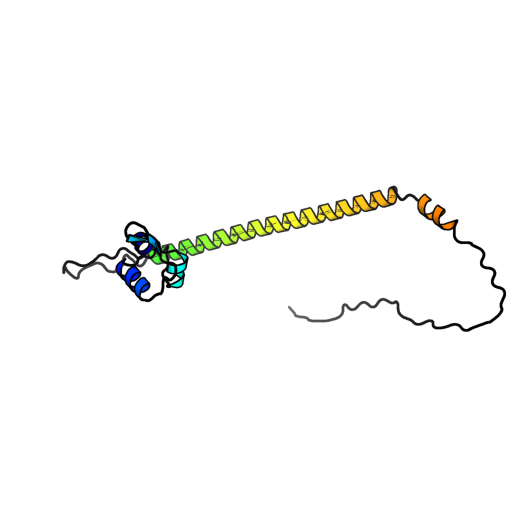 1
ATOM 848 C CA . GLN A 1 112 ? 15.361 3.406 -21.660 1.00 97.38 112 GLN A CA 1
ATOM 849 C C . GLN A 1 112 ? 15.747 4.350 -22.801 1.00 97.38 112 GLN A C 1
ATOM 851 O O . GLN A 1 112 ? 15.959 3.876 -23.913 1.00 97.38 112 GLN A O 1
ATOM 856 N N . ASN A 1 113 ? 15.942 5.640 -22.510 1.00 97.62 113 ASN A N 1
ATOM 857 C CA . ASN A 1 113 ? 16.370 6.620 -23.512 1.00 97.62 113 ASN A CA 1
ATOM 858 C C . ASN A 1 113 ? 17.712 6.227 -24.146 1.00 97.62 113 ASN A C 1
ATOM 860 O O . ASN A 1 113 ? 17.827 6.154 -25.366 1.00 97.62 113 ASN A O 1
ATOM 864 N N . ASN A 1 114 ? 18.704 5.879 -23.320 1.00 97.81 114 ASN A N 1
ATOM 865 C CA . ASN A 1 114 ? 20.019 5.453 -23.807 1.00 97.81 114 ASN A CA 1
ATOM 866 C C . ASN A 1 114 ? 19.922 4.207 -24.702 1.00 97.81 114 ASN A C 1
ATOM 868 O O . ASN A 1 114 ? 20.632 4.078 -25.698 1.00 97.81 114 ASN A O 1
ATOM 872 N N . LEU A 1 115 ? 19.056 3.264 -24.336 1.00 98.06 115 LEU A N 1
ATOM 873 C CA . LEU A 1 115 ? 18.844 2.038 -25.091 1.00 98.06 115 LEU A CA 1
ATOM 874 C C . LEU A 1 115 ? 18.146 2.312 -26.431 1.00 98.06 115 LEU A C 1
ATOM 876 O O . LEU A 1 115 ? 18.503 1.689 -27.433 1.00 98.06 115 LEU A O 1
ATOM 880 N N . ASP A 1 116 ? 17.206 3.252 -26.480 1.00 97.94 116 ASP A N 1
ATOM 881 C CA . ASP A 1 116 ? 16.553 3.672 -27.721 1.00 97.94 116 ASP A CA 1
ATOM 882 C C . ASP A 1 116 ? 17.510 4.430 -28.654 1.00 97.94 116 ASP A C 1
ATOM 884 O O . ASP A 1 116 ? 17.500 4.186 -29.866 1.00 97.94 116 ASP A O 1
ATOM 888 N N . ASP A 1 117 ? 18.406 5.254 -28.108 1.00 97.12 117 ASP A N 1
ATOM 889 C CA . ASP A 1 117 ? 19.482 5.898 -28.869 1.00 97.12 117 ASP A CA 1
ATOM 890 C C . ASP A 1 117 ? 20.418 4.855 -29.492 1.00 97.12 117 ASP A C 1
ATOM 892 O O . ASP A 1 117 ? 20.705 4.903 -30.692 1.00 97.12 117 ASP A O 1
ATOM 896 N N . VAL A 1 118 ? 20.835 3.849 -28.712 1.00 96.69 118 VAL A N 1
ATOM 897 C CA . VAL A 1 118 ? 21.668 2.738 -29.204 1.00 96.69 118 VAL A CA 1
ATOM 898 C C . VAL A 1 118 ? 20.939 1.946 -30.288 1.00 96.69 118 VAL A C 1
ATOM 900 O O . VAL A 1 118 ? 21.517 1.669 -31.338 1.00 96.69 118 VAL A O 1
ATOM 903 N N . ARG A 1 119 ? 19.658 1.612 -30.090 1.00 95.94 119 ARG A N 1
ATOM 904 C CA . ARG A 1 119 ? 18.845 0.934 -31.115 1.00 95.94 119 ARG A CA 1
ATOM 905 C C . ARG A 1 119 ? 18.739 1.751 -32.397 1.00 95.94 119 ARG A C 1
ATOM 907 O O . ARG A 1 119 ? 18.814 1.187 -33.488 1.00 95.94 119 ARG A O 1
ATOM 914 N N . THR A 1 120 ? 18.581 3.064 -32.278 1.00 96.06 120 THR A N 1
ATOM 915 C CA . THR A 1 120 ? 18.500 3.973 -33.424 1.00 96.06 120 THR A CA 1
ATOM 916 C C . THR A 1 120 ? 19.830 4.039 -34.168 1.00 96.06 120 THR A C 1
ATOM 918 O O . THR A 1 120 ? 19.846 3.904 -35.391 1.00 96.06 120 THR A O 1
ATOM 921 N N . ALA A 1 121 ? 20.947 4.161 -33.447 1.00 95.81 121 ALA A N 1
ATOM 922 C CA . ALA A 1 121 ? 22.285 4.142 -34.029 1.00 95.81 121 ALA A CA 1
ATOM 923 C C . ALA A 1 121 ? 22.567 2.819 -34.760 1.00 95.81 121 ALA A C 1
ATOM 925 O O . ALA A 1 121 ? 23.035 2.838 -35.897 1.00 95.81 121 ALA A O 1
ATOM 926 N N . MET A 1 122 ? 22.209 1.677 -34.160 1.00 94.62 122 MET A N 1
ATOM 927 C CA . 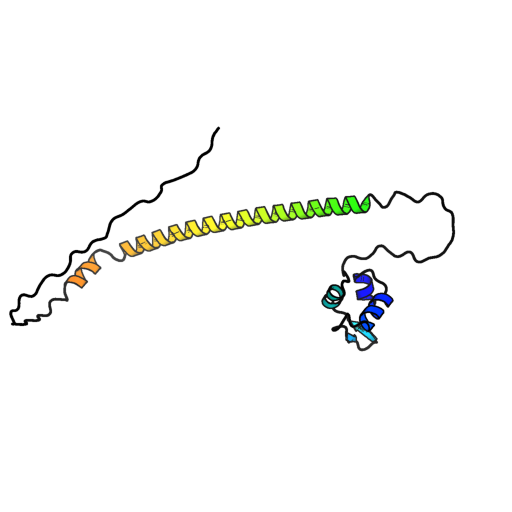MET A 1 122 ? 22.336 0.369 -34.813 1.00 94.62 122 MET A CA 1
ATOM 928 C C . MET A 1 122 ? 21.495 0.297 -36.090 1.00 94.62 122 MET A C 1
ATOM 930 O O . MET A 1 122 ? 22.013 -0.087 -37.134 1.00 94.62 122 MET A O 1
ATOM 934 N N . ARG A 1 123 ? 20.240 0.767 -36.056 1.00 92.38 123 ARG A N 1
ATOM 935 C CA . ARG A 1 123 ? 19.382 0.815 -37.249 1.00 92.38 123 ARG A CA 1
ATOM 936 C C . ARG A 1 123 ? 19.972 1.691 -38.359 1.00 92.38 123 ARG A C 1
ATOM 938 O O . ARG A 1 123 ? 19.864 1.330 -39.524 1.00 92.38 123 ARG A O 1
ATOM 945 N N . MET A 1 124 ? 20.585 2.829 -38.029 1.00 87.88 124 MET A N 1
ATOM 946 C CA . MET A 1 124 ? 21.237 3.697 -39.021 1.00 87.88 124 MET A CA 1
ATOM 947 C C . MET A 1 124 ? 22.466 3.043 -39.665 1.00 87.88 124 MET A C 1
ATOM 949 O O . MET A 1 124 ? 22.738 3.293 -40.838 1.00 87.88 124 MET A O 1
ATOM 953 N N . LEU A 1 125 ? 23.201 2.217 -38.915 1.00 89.19 125 LEU A N 1
ATOM 954 C CA . LEU A 1 125 ? 24.357 1.475 -39.422 1.00 89.19 125 LEU A CA 1
ATOM 955 C C . LEU A 1 125 ? 23.942 0.258 -40.263 1.00 89.19 125 LEU A C 1
ATOM 957 O O . LEU A 1 125 ? 24.560 -0.005 -41.292 1.00 89.19 125 LEU A O 1
ATOM 961 N N . GLU A 1 126 ? 22.887 -0.456 -39.858 1.00 83.44 126 GLU A N 1
ATOM 962 C CA . GLU A 1 126 ? 22.311 -1.575 -40.618 1.00 83.44 126 GLU A CA 1
ATOM 963 C C . GLU A 1 126 ? 21.666 -1.106 -41.928 1.00 83.44 126 GLU A C 1
ATOM 965 O O . GLU A 1 126 ? 21.884 -1.708 -42.978 1.00 83.44 126 GLU A O 1
ATOM 970 N N . ALA A 1 127 ? 20.933 0.011 -41.899 1.00 69.94 127 ALA A N 1
ATOM 971 C CA . ALA A 1 127 ? 20.305 0.624 -43.069 1.00 69.94 127 ALA A CA 1
ATOM 972 C C . ALA A 1 127 ? 21.302 1.427 -43.927 1.00 69.94 127 ALA A C 1
ATOM 974 O O . ALA A 1 127 ? 20.988 2.530 -44.380 1.00 69.94 127 ALA A O 1
ATOM 975 N N . GLY A 1 128 ? 22.517 0.902 -44.126 1.00 60.97 128 GLY A N 1
ATOM 976 C CA . GLY A 1 128 ? 23.592 1.565 -44.865 1.00 60.97 128 GLY A CA 1
ATOM 977 C C . GLY A 1 128 ? 23.149 2.132 -46.232 1.00 60.97 128 GLY A C 1
ATOM 978 O O . GLY A 1 128 ? 22.112 1.738 -46.764 1.00 60.97 128 GLY A O 1
ATOM 979 N N . PRO A 1 129 ? 23.942 3.023 -46.869 1.00 61.34 129 PRO A N 1
ATOM 980 C CA . PRO A 1 129 ? 23.530 3.894 -47.991 1.00 61.34 129 PRO A CA 1
ATOM 981 C C . PRO A 1 129 ? 22.907 3.224 -49.233 1.00 61.34 129 PRO A C 1
ATOM 983 O O . PRO A 1 129 ? 22.460 3.915 -50.146 1.00 61.34 129 PRO A O 1
ATOM 986 N N . ARG A 1 130 ? 22.914 1.892 -49.300 1.00 55.88 130 ARG A N 1
ATOM 987 C CA . ARG A 1 130 ? 22.541 1.073 -50.454 1.00 55.88 130 ARG A CA 1
ATOM 988 C C . ARG A 1 130 ? 21.026 0.961 -50.657 1.00 55.88 130 ARG A C 1
ATOM 990 O O . ARG A 1 130 ? 20.599 0.860 -51.799 1.00 55.88 130 ARG A O 1
ATOM 997 N N . ASP A 1 131 ? 20.218 1.097 -49.605 1.00 54.56 131 ASP A N 1
ATOM 998 C CA . ASP A 1 131 ? 18.759 0.884 -49.699 1.00 54.56 131 ASP A CA 1
ATOM 999 C C . ASP A 1 131 ? 17.993 2.071 -50.331 1.00 54.56 131 ASP A C 1
ATOM 1001 O O . ASP A 1 131 ? 16.858 1.934 -50.788 1.00 54.56 131 ASP A O 1
ATOM 1005 N N . ARG A 1 132 ? 18.611 3.264 -50.407 1.00 54.00 132 ARG A N 1
ATOM 1006 C CA . ARG A 1 132 ? 18.030 4.422 -51.120 1.00 54.00 132 ARG A CA 1
ATOM 1007 C C . ARG A 1 132 ? 18.287 4.407 -52.625 1.00 54.00 132 ARG A C 1
ATOM 1009 O O . ARG A 1 132 ? 17.522 5.031 -53.353 1.00 54.00 132 ARG A O 1
ATOM 1016 N N . ALA A 1 133 ? 19.343 3.738 -53.089 1.00 57.06 133 ALA A N 1
ATOM 1017 C CA . ALA A 1 133 ? 19.683 3.709 -54.511 1.00 57.06 133 ALA A CA 1
ATOM 1018 C C . ALA A 1 133 ? 18.753 2.776 -55.307 1.00 57.06 133 ALA A C 1
ATOM 1020 O O . ALA A 1 133 ? 18.448 3.068 -56.460 1.00 57.06 133 ALA A O 1
ATOM 1021 N N . ASP A 1 134 ? 18.238 1.715 -54.679 1.00 53.72 134 ASP A N 1
ATOM 1022 C CA . ASP A 1 134 ? 17.445 0.692 -55.374 1.00 53.72 134 ASP A CA 1
ATOM 1023 C C . ASP A 1 134 ? 15.972 1.095 -55.595 1.00 53.72 134 ASP A C 1
ATOM 1025 O O . ASP A 1 134 ? 15.306 0.609 -56.506 1.00 53.72 134 ASP A O 1
ATOM 1029 N N . ARG A 1 135 ? 15.452 2.068 -54.829 1.00 54.09 135 ARG A N 1
ATOM 1030 C CA . ARG A 1 135 ? 14.099 2.619 -55.054 1.00 54.09 135 ARG A CA 1
ATOM 1031 C C . ARG A 1 135 ? 14.024 3.682 -56.150 1.00 54.09 135 ARG A C 1
ATOM 1033 O O . ARG A 1 135 ? 12.925 4.095 -56.497 1.00 54.09 135 ARG A O 1
ATOM 1040 N N . SER A 1 136 ? 15.155 4.122 -56.705 1.00 51.00 136 SER A N 1
ATOM 1041 C CA . SER A 1 136 ? 15.175 5.162 -57.743 1.00 51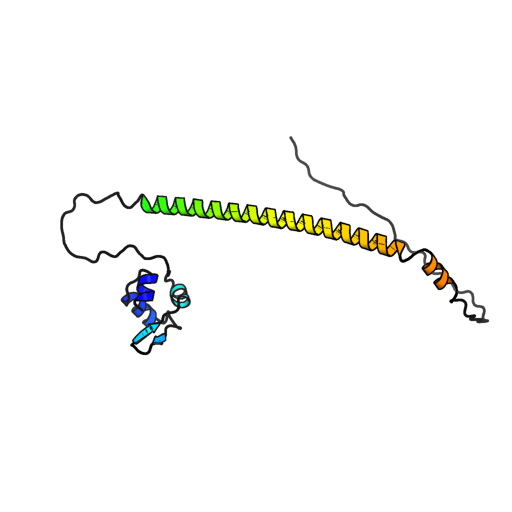.00 136 SER A CA 1
ATOM 1042 C C . SER A 1 136 ? 15.174 4.608 -59.178 1.00 51.00 136 SER A C 1
ATOM 1044 O O . SER A 1 136 ? 15.271 5.391 -60.118 1.00 51.00 136 SER A O 1
ATOM 1046 N N . GLY A 1 137 ? 15.080 3.282 -59.356 1.00 51.38 137 GLY A N 1
ATOM 1047 C CA . GLY A 1 137 ? 15.168 2.609 -60.660 1.00 51.38 137 GLY A CA 1
ATOM 1048 C C . GLY A 1 137 ? 13.853 2.085 -61.249 1.00 51.38 137 GLY A C 1
ATOM 1049 O O . GLY A 1 137 ? 13.890 1.465 -62.307 1.00 51.38 137 GLY A O 1
ATOM 1050 N N . SER A 1 138 ? 12.700 2.284 -60.602 1.00 52.91 138 SER A N 1
ATOM 1051 C CA . SER A 1 138 ? 11.428 1.700 -61.064 1.00 52.91 138 SER A CA 1
ATOM 1052 C C . SER A 1 138 ? 10.237 2.654 -60.961 1.00 52.91 138 SER A C 1
ATOM 1054 O O . SER A 1 138 ? 9.221 2.318 -60.369 1.00 52.91 138 SER A O 1
ATOM 1056 N N . ASP A 1 139 ? 10.342 3.841 -61.562 1.00 52.59 139 ASP A N 1
ATOM 1057 C CA . ASP A 1 139 ? 9.137 4.571 -61.983 1.00 52.59 139 ASP A CA 1
ATOM 1058 C C . ASP A 1 139 ? 9.412 5.489 -63.184 1.00 52.59 139 ASP A C 1
ATOM 1060 O O . ASP A 1 139 ? 9.422 6.712 -63.092 1.00 52.59 139 ASP A O 1
ATOM 1064 N N . VAL A 1 140 ? 9.709 4.880 -64.334 1.00 53.44 140 VAL A N 1
ATOM 1065 C CA . VAL A 1 140 ? 9.463 5.508 -65.640 1.00 53.44 140 VAL A CA 1
ATOM 1066 C C . VAL A 1 140 ? 8.779 4.449 -66.494 1.00 53.44 140 VAL A C 1
ATOM 1068 O O . VAL A 1 140 ? 9.378 3.849 -67.382 1.00 53.44 140 VAL A O 1
ATOM 1071 N N . THR A 1 141 ? 7.525 4.147 -66.160 1.00 51.16 141 THR A N 1
ATOM 1072 C CA . THR A 1 141 ? 6.626 3.581 -67.164 1.00 51.16 141 THR A CA 1
ATOM 1073 C C . THR A 1 141 ? 6.126 4.738 -68.013 1.00 51.16 141 THR A C 1
ATOM 1075 O O . THR A 1 141 ? 5.537 5.698 -67.523 1.00 51.16 141 THR A O 1
ATOM 1078 N N . GLU A 1 142 ? 6.469 4.666 -69.295 1.00 52.12 142 GLU A N 1
ATOM 1079 C CA . GLU A 1 142 ? 5.929 5.485 -70.367 1.00 52.12 142 GLU A CA 1
ATOM 1080 C C . GLU A 1 142 ? 4.403 5.596 -70.239 1.00 52.12 142 GLU A C 1
ATOM 1082 O O . GLU A 1 142 ? 3.690 4.605 -70.388 1.00 52.12 142 GLU A O 1
ATOM 1087 N N . HIS A 1 143 ? 3.890 6.809 -70.031 1.00 49.31 143 HIS A N 1
ATOM 1088 C CA . HIS A 1 143 ? 2.539 7.148 -70.465 1.00 49.31 143 HIS A CA 1
ATOM 1089 C C . HIS A 1 143 ? 2.637 8.325 -71.425 1.00 49.31 143 HIS A C 1
ATOM 1091 O O . HIS A 1 143 ? 2.720 9.494 -71.051 1.00 49.31 143 HIS A O 1
ATOM 1097 N N . VAL A 1 144 ? 2.701 7.974 -72.703 1.00 52.22 144 VAL A N 1
ATOM 1098 C CA . VAL A 1 144 ? 2.604 8.903 -73.817 1.00 52.22 144 VAL A CA 1
ATOM 1099 C C . VAL A 1 144 ? 1.124 9.205 -74.024 1.00 52.22 144 VAL A C 1
ATOM 1101 O O . VAL A 1 144 ? 0.415 8.409 -74.629 1.00 52.22 144 VAL A O 1
ATOM 1104 N N . ASP A 1 145 ? 0.668 10.362 -73.546 1.00 54.94 145 ASP A N 1
ATOM 1105 C CA . ASP A 1 145 ? -0.614 10.935 -73.954 1.00 54.94 145 ASP A CA 1
ATOM 1106 C C . ASP A 1 145 ? -0.378 12.170 -74.816 1.00 54.94 145 ASP A C 1
ATOM 1108 O O . ASP A 1 145 ? 0.111 13.213 -74.380 1.00 54.94 145 ASP A O 1
ATOM 1112 N N . HIS A 1 146 ? -0.734 12.022 -76.088 1.00 52.34 146 HIS A N 1
ATOM 1113 C CA . HIS A 1 146 ? -0.807 13.104 -77.048 1.00 52.34 146 HIS A CA 1
ATOM 1114 C C . HIS A 1 146 ? -2.147 13.810 -76.851 1.00 52.34 146 HIS A C 1
ATOM 1116 O O . HIS A 1 146 ? -3.148 13.358 -77.399 1.00 52.34 146 HIS A O 1
ATOM 1122 N N . ASN A 1 147 ? -2.194 14.920 -76.115 1.00 44.94 147 ASN A N 1
ATOM 1123 C CA . ASN A 1 147 ? -3.150 15.976 -76.444 1.00 44.94 147 ASN A CA 1
ATOM 1124 C C . ASN A 1 147 ? -2.811 17.295 -75.751 1.00 44.94 147 ASN A C 1
ATOM 1126 O O . ASN A 1 147 ? -2.684 17.363 -74.531 1.00 44.94 147 ASN A O 1
ATOM 1130 N N . GLY A 1 148 ? -2.687 18.355 -76.546 1.00 47.44 148 GLY A N 1
ATOM 1131 C CA . GLY A 1 148 ? -2.470 19.702 -76.047 1.00 47.44 148 GLY A CA 1
ATOM 1132 C C . GLY A 1 148 ? -3.704 20.247 -75.335 1.00 47.44 148 GLY A C 1
ATOM 1133 O O . GLY A 1 148 ? -4.784 20.284 -75.913 1.00 47.44 148 GLY A O 1
ATOM 1134 N N . MET A 1 149 ? -3.517 20.741 -74.112 1.00 37.84 149 MET A N 1
ATOM 1135 C CA . MET A 1 149 ? -4.298 21.855 -73.581 1.00 37.84 149 MET A CA 1
ATOM 1136 C C . MET A 1 149 ? -3.537 22.487 -72.413 1.00 37.84 149 MET A C 1
ATOM 1138 O O . MET A 1 149 ? -3.295 21.859 -71.386 1.00 37.84 149 MET A O 1
ATOM 1142 N N . THR A 1 150 ? -3.138 23.745 -72.582 1.00 47.97 150 THR A N 1
ATOM 1143 C CA . THR A 1 150 ? -2.675 24.607 -71.494 1.00 47.97 150 THR A CA 1
ATOM 1144 C C . THR A 1 150 ? -3.837 24.846 -70.542 1.00 47.97 150 THR A C 1
ATOM 1146 O O . THR A 1 150 ? -4.841 25.416 -70.972 1.00 47.97 150 THR A O 1
ATOM 1149 N N . VAL A 1 151 ? -3.715 24.455 -69.272 1.00 51.50 151 VAL A N 1
ATOM 1150 C CA . VAL A 1 151 ? -4.675 24.886 -68.252 1.00 51.50 151 VAL A CA 1
ATOM 1151 C C . VAL A 1 151 ? -3.971 25.232 -66.944 1.00 51.50 151 VAL A C 1
ATOM 1153 O O . VAL A 1 151 ? -3.185 24.470 -66.391 1.00 51.50 151 VAL A O 1
ATOM 1156 N N . ASP A 1 152 ? -4.275 26.458 -66.547 1.00 38.94 152 ASP A N 1
ATOM 1157 C CA . ASP A 1 152 ? -4.013 27.226 -65.344 1.00 38.94 152 ASP A CA 1
ATOM 1158 C C . ASP A 1 152 ? -3.431 26.566 -64.084 1.00 38.94 152 ASP A C 1
ATOM 1160 O O . ASP A 1 152 ? -3.960 25.643 -63.468 1.00 38.94 152 ASP A O 1
ATOM 1164 N N . LYS A 1 153 ? -2.383 27.249 -63.620 1.00 52.09 153 LYS A N 1
ATOM 1165 C CA . LYS A 1 153 ? -1.928 27.390 -62.236 1.00 52.09 153 LYS A CA 1
ATOM 1166 C C . LYS A 1 153 ? -3.095 27.543 -61.246 1.00 52.09 153 LYS A C 1
ATOM 1168 O O . LYS A 1 153 ? -3.933 28.423 -61.437 1.00 52.09 153 LYS A O 1
ATOM 1173 N N . PRO A 1 154 ? -3.005 26.895 -60.072 1.00 50.56 154 PRO A N 1
ATOM 1174 C CA . PRO A 1 154 ? -3.532 27.516 -58.865 1.00 50.56 154 PRO A CA 1
ATOM 1175 C C . PRO A 1 154 ? -2.529 27.564 -57.704 1.00 50.56 154 PRO A C 1
ATOM 1177 O O . PRO A 1 154 ? -1.814 26.618 -57.394 1.00 50.56 154 PRO A O 1
ATOM 1180 N N . ALA A 1 155 ? -2.562 28.733 -57.061 1.00 42.59 155 ALA A N 1
ATOM 1181 C CA . ALA A 1 155 ? -2.377 28.979 -55.634 1.00 42.59 155 ALA A CA 1
ATOM 1182 C C . ALA A 1 155 ? -1.059 28.543 -54.964 1.00 42.59 155 ALA A C 1
ATOM 1184 O O . ALA A 1 155 ? -0.938 27.500 -54.328 1.00 42.59 155 ALA A O 1
ATOM 1185 N N . ARG A 1 156 ? -0.112 29.490 -54.956 1.00 46.91 156 ARG A N 1
ATOM 1186 C CA . ARG A 1 156 ? 0.701 29.754 -53.762 1.00 46.91 156 ARG A CA 1
ATOM 1187 C C . ARG A 1 156 ? -0.231 30.325 -52.683 1.00 46.91 156 ARG A C 1
ATOM 1189 O O . ARG A 1 156 ? -0.709 31.441 -52.857 1.00 46.91 156 ARG A O 1
ATOM 1196 N N . SER A 1 157 ? -0.409 29.585 -51.596 1.00 48.44 157 SER A N 1
ATOM 1197 C CA . SER A 1 157 ? -0.926 30.061 -50.305 1.00 48.44 157 SER A CA 1
ATOM 1198 C C . SER A 1 157 ? -0.084 29.345 -49.244 1.00 48.44 157 SER A C 1
ATOM 1200 O O . SER A 1 157 ? -0.149 28.129 -49.117 1.00 48.44 157 SER A O 1
ATOM 1202 N N . GLU A 1 158 ? 0.993 29.965 -48.767 1.00 41.09 158 GLU A N 1
ATOM 1203 C CA . GLU A 1 158 ? 1.033 30.603 -47.443 1.00 41.09 158 GLU A CA 1
ATOM 1204 C C . GLU A 1 158 ? 0.634 29.669 -46.289 1.00 41.09 158 GLU A C 1
ATOM 1206 O O . GLU A 1 158 ? -0.543 29.438 -46.040 1.00 41.09 158 GLU A O 1
ATOM 1211 N N . SER A 1 159 ? 1.631 29.180 -45.543 1.00 42.50 159 SER A N 1
ATOM 1212 C CA . SER A 1 159 ? 1.814 29.508 -44.115 1.00 42.50 159 SER A CA 1
ATOM 1213 C C . SER A 1 159 ? 2.683 28.445 -43.429 1.00 42.50 159 SER A C 1
ATOM 1215 O O . SER A 1 159 ? 2.202 27.445 -42.902 1.00 42.50 159 SER A O 1
ATOM 1217 N N . ALA A 1 160 ? 3.998 28.663 -43.449 1.00 46.59 160 ALA A N 1
ATOM 1218 C CA . ALA A 1 160 ? 4.959 27.947 -42.616 1.00 46.59 160 ALA A CA 1
ATOM 1219 C C . ALA A 1 160 ? 6.016 28.945 -42.127 1.00 46.59 160 ALA A C 1
ATOM 1221 O O . ALA A 1 160 ? 7.012 29.196 -42.795 1.00 46.59 160 ALA A O 1
ATOM 1222 N N . ALA A 1 161 ? 5.754 29.548 -40.971 1.00 44.28 161 ALA A N 1
ATOM 1223 C CA . ALA A 1 161 ? 6.735 30.173 -40.086 1.00 44.28 161 ALA A CA 1
ATOM 1224 C C . ALA A 1 161 ? 6.013 30.359 -38.742 1.00 44.28 161 ALA A C 1
ATOM 1226 O O . ALA A 1 161 ? 5.018 31.064 -38.651 1.00 44.28 161 ALA A O 1
ATOM 1227 N N . GLY A 1 162 ? 6.359 29.619 -37.693 1.00 47.47 162 GLY A N 1
ATOM 1228 C CA . GLY A 1 162 ? 7.580 29.922 -36.958 1.00 47.47 162 GLY A CA 1
ATOM 1229 C C . GLY A 1 162 ? 7.363 31.208 -36.160 1.00 47.47 162 GLY A C 1
ATOM 1230 O O . GLY A 1 162 ? 7.794 32.273 -36.581 1.00 47.47 162 GLY A O 1
ATOM 1231 N N . GLY A 1 163 ? 6.650 31.115 -35.036 1.00 38.09 163 GLY A N 1
ATOM 1232 C CA . GLY A 1 163 ? 6.281 32.273 -34.225 1.00 38.09 163 GLY A CA 1
ATOM 1233 C C . GLY A 1 163 ? 6.280 31.932 -32.745 1.00 38.09 163 GLY A C 1
ATOM 1234 O O . GLY A 1 163 ? 5.263 31.556 -32.176 1.00 38.09 163 GLY A O 1
ATOM 1235 N N . SER A 1 164 ? 7.452 32.055 -32.136 1.00 55.88 164 SER A N 1
ATOM 1236 C CA . SER A 1 164 ? 7.689 32.087 -30.697 1.00 55.88 164 SER A CA 1
ATOM 1237 C C . SER A 1 164 ? 6.671 32.956 -29.940 1.00 55.88 164 SER A C 1
ATOM 1239 O O . SER A 1 164 ? 6.633 34.170 -30.141 1.00 55.88 164 SER A O 1
ATOM 1241 N N . PHE A 1 165 ? 5.938 32.369 -28.991 1.00 48.03 165 PHE A N 1
ATOM 1242 C CA . PHE A 1 165 ? 5.165 33.112 -27.990 1.00 48.03 165 PHE A CA 1
ATOM 1243 C C . PHE A 1 165 ? 5.525 32.650 -26.574 1.00 48.03 165 PHE A C 1
ATOM 1245 O O . PHE A 1 165 ? 4.750 32.000 -25.885 1.00 48.03 165 PHE A O 1
ATOM 1252 N N . LEU A 1 166 ? 6.713 33.044 -26.112 1.00 57.69 166 LEU A N 1
ATOM 1253 C CA . LEU A 1 166 ? 6.947 33.259 -24.685 1.00 57.69 166 LEU A CA 1
ATOM 1254 C C . LEU A 1 166 ? 7.109 34.759 -24.455 1.00 57.69 166 LEU A C 1
ATOM 1256 O O . LEU A 1 166 ? 8.192 35.327 -24.592 1.00 57.69 166 LEU A O 1
ATOM 1260 N N . ARG A 1 167 ? 6.001 35.419 -24.107 1.00 53.53 167 ARG A N 1
ATOM 1261 C CA . ARG A 1 167 ? 6.030 36.757 -23.519 1.00 53.53 167 ARG A CA 1
ATOM 1262 C C . ARG A 1 167 ? 4.914 36.925 -22.494 1.00 53.53 167 ARG A C 1
ATOM 1264 O O . ARG A 1 167 ? 3.748 36.860 -22.858 1.00 53.53 167 ARG A O 1
ATOM 1271 N N . ARG A 1 168 ? 5.355 37.342 -21.295 1.00 53.09 168 ARG A N 1
ATOM 1272 C CA . ARG A 1 168 ? 4.652 38.134 -20.258 1.00 53.09 168 ARG A CA 1
ATOM 1273 C C . ARG A 1 168 ? 3.697 37.374 -19.329 1.00 53.09 168 ARG A C 1
ATOM 1275 O O . ARG A 1 168 ? 2.932 36.560 -19.802 1.00 53.09 168 ARG A O 1
ATOM 1282 N N . LEU A 1 169 ? 3.624 37.638 -18.017 1.00 54.12 169 LEU A N 1
ATOM 1283 C CA . LEU A 1 169 ? 4.232 38.639 -17.116 1.00 54.12 169 LEU A CA 1
ATOM 1284 C C . LEU A 1 169 ? 3.945 38.243 -15.647 1.00 54.12 169 LEU A C 1
ATOM 1286 O O . LEU A 1 169 ? 2.921 37.620 -15.401 1.00 54.12 169 LEU A O 1
ATOM 1290 N N . PHE A 1 170 ? 4.787 38.754 -14.731 1.00 51.06 170 PHE A N 1
ATOM 1291 C CA . PHE A 1 170 ? 4.557 39.281 -13.355 1.00 51.06 170 PHE A CA 1
ATOM 1292 C C . PHE A 1 170 ? 5.611 38.741 -12.362 1.00 51.06 170 PHE A C 1
ATOM 1294 O O . PHE A 1 170 ? 5.610 37.566 -12.035 1.00 51.06 170 PHE A O 1
ATOM 1301 N N . ARG A 1 171 ? 6.680 39.493 -12.036 1.00 51.66 171 ARG A N 1
ATOM 1302 C CA . ARG A 1 171 ? 6.794 40.648 -11.100 1.00 51.66 171 ARG A CA 1
ATOM 1303 C C . ARG A 1 171 ? 6.624 40.224 -9.630 1.00 51.66 171 ARG A C 1
ATOM 1305 O O . ARG A 1 171 ? 5.504 39.896 -9.266 1.00 51.66 171 ARG A O 1
ATOM 1312 N N . ARG A 1 172 ? 7.670 40.405 -8.790 1.00 45.31 172 ARG A N 1
ATOM 1313 C CA . ARG A 1 172 ? 7.677 41.275 -7.575 1.00 45.31 172 ARG A CA 1
ATOM 1314 C C . ARG A 1 172 ? 8.940 41.117 -6.694 1.00 45.31 172 ARG A C 1
ATOM 1316 O O . ARG A 1 172 ? 9.111 40.110 -6.031 1.00 45.31 172 ARG A O 1
ATOM 1323 N N . SER A 1 173 ? 9.747 42.184 -6.689 1.00 45.72 173 SER A N 1
ATOM 1324 C CA . SER A 1 173 ? 10.401 42.877 -5.557 1.00 45.72 173 SER A CA 1
ATOM 1325 C C . SER A 1 173 ? 11.008 42.084 -4.385 1.00 45.72 173 SER A C 1
ATOM 1327 O O . SER A 1 173 ? 10.270 41.536 -3.567 1.00 45.72 173 SER A O 1
ATOM 1329 N N . LYS A 1 174 ? 12.313 42.281 -4.162 1.00 51.00 174 LYS A N 1
ATOM 1330 C CA . LYS A 1 174 ? 12.831 43.001 -2.987 1.00 51.00 174 LYS A CA 1
ATOM 1331 C C . LYS A 1 174 ? 14.197 43.602 -3.293 1.00 51.00 174 LYS A C 1
ATOM 1333 O O . LYS A 1 174 ? 14.930 42.962 -4.074 1.00 51.00 174 LYS A O 1
#